Protein AF-A0A2M8U6M5-F1 (afdb_monomer_lite)

Sequence (131 aa):
MPSSLTLSRRFLLAALAGLALFAANPVQAATADQFIREVGTETLKALGDRSLTTEKREGLVRNLLTNHLDMDAVGRFCLGRYSRNITPEQKKEYDALFEDYLTKVYAQLLSQYNGETLDVRDGTKAAGSET

Foldseek 3Di:
DDDDPPPDPVNVVVVVVVVVVVPDDPPDDDDPLRLCVVLVVVLLVVLLDLPDDLVVLLVSLLCSCVVPHPLLVVLCVVCPPVSVPADPVRSVVSSVVSSSVSSNVVSVVSNPDNDDDDDGDDDDPDPPPDD

Secondary structure (DSSP, 8-state):
-PPP----HHHHHHHHHHHHHHT----PPPPHHHHHHHHHHHHHHHHT-TT--HHHHHHHHHHHHHHHS-HHHHHHHHHGGGGGT--HHHHHHHHHHHHHHHHHHHHHHHTT--S----PPPPP--TT---

Radius of gyration: 25.66 Å; chains: 1; bounding box: 49×55×76 Å

Structure (mmCIF, N/CA/C/O backbone):
data_AF-A0A2M8U6M5-F1
#
_entry.id   AF-A0A2M8U6M5-F1
#
loop_
_atom_site.group_PDB
_atom_site.id
_atom_site.type_symbol
_atom_site.label_atom_id
_atom_site.label_alt_id
_atom_site.label_comp_id
_atom_site.label_asym_id
_atom_site.label_entity_id
_atom_site.label_seq_id
_atom_site.pdbx_PDB_ins_code
_atom_site.Cartn_x
_atom_site.Cartn_y
_atom_site.Cartn_z
_atom_site.occupancy
_atom_site.B_iso_or_equiv
_atom_site.auth_seq_id
_atom_site.auth_comp_id
_atom_site.auth_asym_id
_atom_site.auth_atom_id
_atom_site.pdbx_PDB_model_num
ATOM 1 N N . MET A 1 1 ? -30.328 39.582 -61.058 1.00 44.22 1 MET A N 1
ATOM 2 C CA . MET A 1 1 ? -30.086 39.902 -59.635 1.00 44.22 1 MET A CA 1
ATOM 3 C C . MET A 1 1 ? -29.937 38.590 -58.879 1.00 44.22 1 MET A C 1
ATOM 5 O O . MET A 1 1 ? -30.918 37.860 -58.861 1.00 44.22 1 MET A O 1
ATOM 9 N N . PRO A 1 2 ? -28.776 38.224 -58.313 1.00 45.44 2 PRO A N 1
ATOM 10 C CA . PRO A 1 2 ? -28.739 37.173 -57.309 1.00 45.44 2 PRO A CA 1
ATOM 11 C C . PRO A 1 2 ? -28.827 37.807 -55.917 1.00 45.44 2 PRO A C 1
ATOM 13 O O . PRO A 1 2 ? -28.032 38.668 -55.548 1.00 45.44 2 PRO A O 1
ATOM 16 N N . SER A 1 3 ? -29.863 37.414 -55.187 1.00 45.91 3 SER A N 1
ATOM 17 C CA . SER A 1 3 ? -30.192 37.847 -53.832 1.00 45.91 3 SER A CA 1
ATOM 18 C C . SER A 1 3 ? -29.125 37.373 -52.843 1.00 45.91 3 SER A C 1
ATOM 20 O O . SER A 1 3 ? -28.752 36.200 -52.841 1.00 45.91 3 SER A O 1
ATOM 22 N N . SER A 1 4 ? -28.643 38.268 -51.984 1.00 53.41 4 SER A N 1
ATOM 23 C CA . SER A 1 4 ? -27.738 37.940 -50.884 1.00 53.41 4 SER A CA 1
ATOM 24 C C . SER A 1 4 ? -28.454 37.071 -49.842 1.00 53.41 4 SER A C 1
ATOM 26 O O . SER A 1 4 ? -29.438 37.486 -49.233 1.00 53.41 4 SER A O 1
ATOM 28 N N . LEU A 1 5 ? -27.959 35.848 -49.626 1.00 49.66 5 LEU A N 1
ATOM 29 C CA . LEU A 1 5 ? -28.408 34.980 -48.536 1.00 49.66 5 LEU A CA 1
ATOM 30 C C . LEU A 1 5 ? -27.936 35.562 -47.198 1.00 49.66 5 LEU A C 1
ATOM 32 O O . LEU A 1 5 ? -26.776 35.423 -46.813 1.00 49.66 5 LEU A O 1
ATOM 36 N N . THR A 1 6 ? -28.841 36.206 -46.466 1.00 54.44 6 THR A N 1
ATOM 37 C CA . THR A 1 6 ? -28.633 36.567 -45.062 1.00 54.44 6 THR A CA 1
ATOM 38 C C . THR A 1 6 ? -28.733 35.303 -44.209 1.00 54.44 6 THR A C 1
ATOM 40 O O . THR A 1 6 ? -29.791 34.928 -43.704 1.00 54.44 6 THR A O 1
ATOM 43 N N . LEU A 1 7 ? -27.610 34.595 -44.073 1.00 57.56 7 LEU A N 1
ATOM 44 C CA . LEU A 1 7 ? -27.515 33.404 -43.235 1.00 57.56 7 LEU A CA 1
ATOM 45 C C . LEU A 1 7 ? -27.720 33.803 -41.765 1.00 57.56 7 LEU A C 1
ATOM 47 O O . LEU A 1 7 ? -26.875 34.436 -41.131 1.00 57.56 7 LEU A O 1
ATOM 51 N N . SER A 1 8 ? -28.899 33.480 -41.239 1.00 67.25 8 SER A N 1
ATOM 52 C CA . SER A 1 8 ? -29.323 33.814 -39.881 1.00 67.25 8 SER A CA 1
ATOM 53 C C . SER A 1 8 ? -28.359 33.231 -38.840 1.00 67.25 8 SER A C 1
ATOM 55 O O . SER A 1 8 ? -28.096 32.029 -38.816 1.00 67.25 8 SER A O 1
ATOM 57 N N . ARG A 1 9 ? -27.880 34.077 -37.913 1.00 58.75 9 ARG A N 1
ATOM 58 C CA . ARG A 1 9 ? -27.033 33.695 -36.760 1.00 58.75 9 ARG A CA 1
ATOM 59 C C . ARG A 1 9 ? -27.585 32.504 -35.963 1.00 58.75 9 ARG A C 1
ATOM 61 O O . ARG A 1 9 ? -26.814 31.758 -35.371 1.00 58.75 9 ARG A O 1
ATOM 68 N N . ARG A 1 10 ? -28.909 32.308 -35.968 1.00 58.06 10 ARG A N 1
ATOM 69 C CA . ARG A 1 10 ? -29.576 31.180 -35.299 1.00 58.06 10 ARG A CA 1
ATOM 70 C C . ARG A 1 10 ? -29.327 29.850 -36.013 1.00 58.06 10 ARG A C 1
ATOM 72 O O . ARG A 1 10 ? -29.147 28.843 -35.342 1.00 58.06 10 ARG A O 1
ATOM 79 N N . PHE A 1 11 ? -29.239 29.858 -37.345 1.00 61.38 11 PHE A N 1
ATOM 80 C CA . PHE A 1 11 ? -28.846 28.679 -38.122 1.00 61.38 11 PHE A CA 1
ATOM 81 C C . PHE A 1 11 ? -27.370 28.330 -37.916 1.00 61.38 11 PHE A C 1
ATOM 83 O O . PHE A 1 11 ? -27.028 27.155 -37.843 1.00 61.38 11 PHE A O 1
ATOM 90 N N . LEU A 1 12 ? -26.509 29.337 -37.745 1.00 61.50 12 LEU A N 1
ATOM 91 C CA . LEU A 1 12 ? -25.080 29.122 -37.512 1.00 61.50 12 LEU A CA 1
ATOM 92 C C . LEU A 1 12 ? -24.800 28.523 -36.118 1.00 61.50 12 LEU A C 1
ATOM 94 O O . LEU A 1 12 ? -23.970 27.630 -35.993 1.00 61.50 12 LEU A O 1
ATOM 98 N N . LEU A 1 13 ? -25.542 28.946 -35.086 1.00 60.72 13 LEU A N 1
ATOM 99 C CA . LEU A 1 13 ? -25.462 28.365 -33.737 1.00 60.72 13 LEU A CA 1
ATOM 100 C C . LEU A 1 13 ? -26.069 26.954 -33.659 1.00 60.72 13 LEU A C 1
ATOM 102 O O . LEU A 1 13 ? -25.506 26.087 -32.995 1.00 60.72 13 LEU A O 1
ATOM 106 N N . ALA A 1 14 ? -27.175 26.700 -34.366 1.00 60.88 14 ALA A N 1
ATOM 107 C CA . ALA A 1 14 ? -27.781 25.369 -34.433 1.00 60.88 14 ALA A CA 1
ATOM 108 C C . ALA A 1 14 ? -26.886 24.358 -35.172 1.00 60.88 14 ALA A C 1
ATOM 110 O O . ALA A 1 14 ? -26.761 23.215 -34.738 1.00 60.88 14 ALA A O 1
ATOM 111 N N . ALA A 1 15 ? -26.206 24.786 -36.242 1.00 62.38 15 ALA A N 1
ATOM 112 C CA . ALA A 1 15 ? -25.238 23.955 -36.955 1.00 62.38 15 ALA A CA 1
ATOM 113 C C . ALA A 1 15 ? -24.001 23.627 -36.096 1.00 62.38 15 ALA A C 1
ATOM 115 O O . ALA A 1 15 ? -23.518 22.497 -36.126 1.00 62.38 15 ALA A O 1
ATOM 116 N N . LEU A 1 16 ? -23.524 24.578 -35.282 1.00 59.66 16 LEU A N 1
ATOM 117 C CA . LEU A 1 16 ? -22.391 24.355 -34.375 1.00 59.66 16 LEU A CA 1
ATOM 118 C C . LEU A 1 16 ? -22.742 23.391 -33.227 1.00 59.66 16 LEU A C 1
ATOM 120 O O . LEU A 1 16 ? -21.941 22.527 -32.879 1.00 59.66 16 LEU A O 1
ATOM 124 N N . ALA A 1 17 ? -23.952 23.504 -32.667 1.00 59.69 17 ALA A N 1
ATOM 125 C CA . ALA A 1 17 ? -24.444 22.601 -31.625 1.00 59.69 17 ALA A CA 1
ATOM 126 C C . ALA A 1 17 ? -24.696 21.177 -32.156 1.00 59.69 17 ALA A C 1
ATOM 128 O O . ALA A 1 17 ? -24.419 20.201 -31.461 1.00 59.69 17 ALA A O 1
ATOM 129 N N . GLY A 1 18 ? -25.160 21.053 -33.406 1.00 59.38 18 GLY A N 1
ATOM 130 C CA . GLY A 1 18 ? -25.301 19.764 -34.083 1.00 59.38 18 GLY A CA 1
ATOM 131 C C . GLY A 1 18 ? -23.960 19.058 -34.295 1.00 59.38 18 GLY A C 1
ATOM 132 O O . GLY A 1 18 ? -23.869 17.855 -34.078 1.00 59.38 18 GLY A O 1
ATOM 133 N N . LEU A 1 19 ? -22.897 19.796 -34.637 1.00 59.38 19 LEU A N 1
ATOM 134 C CA . LEU A 1 19 ? -21.564 19.219 -34.853 1.00 59.38 19 LEU A CA 1
ATOM 135 C C . LEU A 1 19 ? -20.913 18.702 -33.555 1.00 59.38 19 LEU A C 1
ATOM 137 O O . LEU A 1 19 ? -20.166 17.727 -33.591 1.00 59.38 19 LEU A O 1
ATOM 141 N N . ALA A 1 20 ? -21.221 19.314 -32.407 1.00 58.97 20 ALA A N 1
ATOM 142 C CA . ALA A 1 20 ? -20.703 18.886 -31.105 1.00 58.97 20 ALA A CA 1
ATOM 143 C C . ALA A 1 20 ? -21.275 17.531 -30.642 1.00 58.97 20 ALA A C 1
ATOM 145 O O . ALA A 1 20 ? -20.584 16.783 -29.955 1.00 58.97 20 ALA A O 1
ATOM 146 N N . LEU A 1 21 ? -22.500 17.182 -31.053 1.00 58.06 21 LEU A N 1
ATOM 147 C CA . LEU A 1 21 ? -23.131 15.899 -30.709 1.00 58.06 21 LEU A CA 1
ATOM 148 C C . LEU A 1 21 ? -22.553 14.712 -31.497 1.00 58.06 21 LEU A C 1
ATOM 150 O O . LEU A 1 21 ? -22.562 13.595 -30.994 1.00 58.06 21 LEU A O 1
ATOM 154 N N . PHE A 1 22 ? -22.004 14.943 -32.694 1.00 58.66 22 PHE A N 1
ATOM 155 C CA . PHE A 1 22 ? -21.359 13.895 -33.502 1.00 58.66 22 PHE A CA 1
ATOM 156 C C . PHE A 1 22 ? -19.877 13.673 -33.166 1.00 58.66 22 PHE A C 1
ATOM 158 O O . PHE A 1 22 ? -19.284 12.710 -33.644 1.00 58.66 22 PHE A O 1
ATOM 165 N N . ALA A 1 23 ? -19.272 14.535 -32.343 1.00 60.03 23 ALA A N 1
ATOM 166 C CA . ALA A 1 23 ? -17.878 14.404 -31.913 1.00 60.03 23 ALA A CA 1
ATOM 167 C C . ALA A 1 23 ? -17.707 13.590 -30.615 1.00 60.03 23 ALA A C 1
ATOM 169 O O . ALA A 1 23 ? -16.579 13.357 -30.176 1.00 60.03 23 ALA A O 1
ATOM 170 N N . ALA A 1 24 ? -18.803 13.152 -29.989 1.00 60.03 24 ALA A N 1
ATOM 171 C CA . ALA A 1 24 ? -18.756 12.304 -28.807 1.00 60.03 24 ALA A CA 1
ATOM 172 C C . ALA A 1 24 ? -18.448 10.855 -29.217 1.00 60.03 24 ALA A C 1
ATOM 174 O O . ALA A 1 24 ? -19.348 10.051 -29.451 1.00 60.03 24 ALA A O 1
ATOM 175 N N . ASN A 1 25 ? -17.161 10.517 -29.314 1.00 63.81 25 ASN A N 1
ATOM 176 C CA . ASN A 1 25 ? -16.758 9.114 -29.349 1.00 63.81 25 ASN A CA 1
ATOM 177 C C . ASN A 1 25 ? -17.140 8.471 -28.008 1.00 63.81 25 ASN A C 1
ATOM 179 O O . ASN A 1 25 ? -16.804 9.040 -26.963 1.00 63.81 25 ASN A O 1
ATOM 183 N N . PRO A 1 26 ? -17.816 7.310 -27.996 1.00 63.62 26 PRO A N 1
ATOM 184 C CA . PRO A 1 26 ? -18.030 6.587 -26.755 1.00 63.62 26 PRO A CA 1
ATOM 185 C C . PRO A 1 26 ? -16.658 6.224 -26.177 1.00 63.62 26 PRO A C 1
ATOM 187 O O . PRO A 1 26 ? -15.903 5.459 -26.776 1.00 63.62 26 PRO A O 1
ATOM 190 N N . VAL A 1 27 ? -16.317 6.797 -25.021 1.00 67.94 27 VAL A N 1
ATOM 191 C CA . VAL A 1 27 ? -15.200 6.309 -24.210 1.00 67.94 27 VAL A CA 1
ATOM 192 C C . VAL A 1 27 ? -15.613 4.933 -23.716 1.00 67.94 27 VAL A C 1
ATOM 194 O O . VAL A 1 27 ? -16.471 4.793 -22.846 1.00 67.94 27 VAL A O 1
ATOM 197 N N . GLN A 1 28 ? -15.046 3.905 -24.336 1.00 68.81 28 GLN A N 1
ATOM 198 C CA . GLN A 1 28 ? -15.204 2.544 -23.867 1.00 68.81 28 GLN A CA 1
ATOM 199 C C . GLN A 1 28 ? -14.265 2.351 -22.679 1.00 68.81 28 GLN A C 1
ATOM 201 O O . GLN A 1 28 ? -13.063 2.588 -22.789 1.00 68.81 28 GLN A O 1
ATOM 206 N N . ALA A 1 29 ? -14.825 1.975 -21.530 1.00 72.94 29 ALA A N 1
ATOM 207 C CA . ALA A 1 29 ? -14.025 1.644 -20.360 1.00 72.94 29 ALA A CA 1
ATOM 208 C C . ALA A 1 29 ? -13.084 0.474 -20.685 1.00 72.94 29 ALA A C 1
ATOM 210 O O . ALA A 1 29 ? -13.472 -0.446 -21.413 1.00 72.94 29 ALA A O 1
ATOM 211 N N . ALA A 1 30 ? -11.868 0.513 -20.137 1.00 75.88 30 ALA A N 1
ATOM 212 C CA . ALA A 1 30 ? -10.917 -0.583 -20.268 1.00 75.88 30 ALA A CA 1
ATOM 213 C C . ALA A 1 30 ? -11.540 -1.896 -19.771 1.00 75.88 30 ALA A C 1
ATOM 215 O O . ALA A 1 30 ? -12.247 -1.928 -18.758 1.00 75.88 30 ALA A O 1
ATOM 216 N N . THR A 1 31 ? -11.289 -2.984 -20.494 1.00 84.62 31 THR A N 1
ATOM 217 C CA . THR A 1 31 ? -11.708 -4.317 -20.060 1.00 84.62 31 THR A CA 1
ATOM 218 C C . THR A 1 31 ? -10.865 -4.777 -18.868 1.00 84.62 31 THR A C 1
ATOM 220 O O . THR A 1 31 ? -9.752 -4.297 -18.646 1.00 84.62 31 THR A O 1
ATOM 223 N N . ALA A 1 32 ? -11.382 -5.722 -18.078 1.00 84.00 32 ALA A N 1
ATOM 224 C CA . ALA A 1 32 ? -10.669 -6.222 -16.900 1.00 84.00 32 ALA A CA 1
ATOM 225 C C . ALA A 1 32 ? -9.313 -6.850 -17.264 1.00 84.00 32 ALA A C 1
ATOM 227 O O . ALA A 1 32 ? -8.332 -6.675 -16.547 1.00 84.00 32 ALA A O 1
ATOM 228 N N . ASP A 1 33 ? -9.236 -7.550 -18.396 1.00 86.12 33 ASP A N 1
ATOM 229 C CA . ASP A 1 33 ? -7.990 -8.129 -18.888 1.00 86.12 33 ASP A CA 1
ATOM 230 C C . ASP A 1 33 ? -6.993 -7.050 -19.334 1.00 86.12 33 ASP A C 1
ATOM 232 O O . ASP A 1 33 ? -5.805 -7.170 -19.042 1.00 86.12 33 ASP A O 1
ATOM 236 N N . GLN A 1 34 ? -7.458 -5.971 -19.972 1.00 86.00 34 GLN A N 1
ATOM 237 C CA . GLN A 1 34 ? -6.607 -4.835 -20.316 1.00 86.00 34 GLN A CA 1
ATOM 238 C C . GLN A 1 34 ? -6.053 -4.162 -19.053 1.00 86.00 34 GLN A C 1
ATOM 240 O O . GLN A 1 34 ? -4.850 -3.929 -18.966 1.00 86.00 34 GLN A O 1
ATOM 245 N N . PHE A 1 35 ? -6.897 -3.947 -18.043 1.00 86.06 35 PHE A N 1
ATOM 246 C CA . PHE A 1 35 ? -6.476 -3.406 -16.752 1.00 86.06 35 PHE A CA 1
ATOM 247 C C . PHE A 1 35 ? -5.397 -4.272 -16.079 1.00 86.06 35 PHE A C 1
ATOM 249 O O . PHE A 1 35 ? -4.361 -3.756 -15.661 1.00 86.06 35 PHE A O 1
ATOM 256 N N . ILE A 1 36 ? -5.593 -5.596 -16.022 1.00 87.56 36 ILE A N 1
ATOM 257 C CA . ILE A 1 36 ? -4.612 -6.525 -15.433 1.00 87.56 36 ILE A CA 1
ATOM 258 C C . ILE A 1 36 ? -3.290 -6.494 -16.211 1.00 87.56 36 ILE A C 1
ATOM 260 O O . ILE A 1 36 ? -2.221 -6.494 -15.596 1.00 87.56 36 ILE A O 1
ATOM 264 N N . ARG A 1 37 ? -3.343 -6.452 -17.552 1.00 89.06 37 ARG A N 1
ATOM 265 C CA . ARG A 1 37 ? -2.146 -6.338 -18.404 1.00 89.06 37 ARG A CA 1
ATOM 266 C C . ARG A 1 37 ? -1.370 -5.059 -18.112 1.00 89.06 37 ARG A C 1
ATOM 268 O O . ARG A 1 37 ? -0.153 -5.126 -17.943 1.00 89.06 37 ARG A O 1
ATOM 275 N N . GLU A 1 38 ? -2.053 -3.919 -18.057 1.00 87.38 38 GLU A N 1
ATOM 276 C CA . GLU A 1 38 ? -1.436 -2.607 -17.841 1.00 87.38 38 GLU A CA 1
ATOM 277 C C . GLU A 1 38 ? -0.788 -2.520 -16.456 1.00 87.38 38 GLU A C 1
ATOM 279 O O . GLU A 1 38 ? 0.431 -2.351 -16.362 1.00 87.38 38 GLU A O 1
ATOM 284 N N . VAL A 1 39 ? -1.568 -2.752 -15.393 1.00 86.44 39 VAL A N 1
ATOM 285 C CA . VAL A 1 39 ? -1.076 -2.684 -14.008 1.00 86.44 39 VAL A CA 1
ATOM 286 C C . VAL A 1 39 ? 0.033 -3.707 -13.782 1.00 86.44 39 VAL A C 1
ATOM 288 O O . VAL A 1 39 ? 1.078 -3.376 -13.224 1.00 86.44 39 VAL A O 1
ATOM 291 N N . GLY A 1 40 ? -0.144 -4.946 -14.248 1.00 85.06 40 GLY A N 1
ATOM 292 C CA . GLY A 1 40 ? 0.849 -6.002 -14.081 1.00 85.06 40 GLY A CA 1
ATOM 293 C C . GLY A 1 40 ? 2.167 -5.696 -14.794 1.00 85.06 40 GLY A C 1
ATOM 294 O O . GLY A 1 40 ? 3.233 -5.827 -14.196 1.00 85.06 40 GLY A O 1
ATOM 295 N N . THR A 1 41 ? 2.119 -5.225 -16.041 1.00 84.19 41 THR A N 1
ATOM 296 C CA . THR A 1 41 ? 3.334 -4.896 -16.806 1.00 84.19 41 THR A CA 1
ATOM 297 C C . THR A 1 41 ? 4.086 -3.721 -16.184 1.00 84.19 41 THR A C 1
ATOM 299 O O . THR A 1 41 ? 5.310 -3.779 -16.049 1.00 84.19 41 THR A O 1
ATOM 302 N N . GLU A 1 42 ? 3.373 -2.669 -15.776 1.00 80.50 42 GLU A N 1
ATOM 303 C CA . GLU A 1 42 ? 3.972 -1.508 -15.112 1.00 80.50 42 GLU A CA 1
ATOM 304 C C . GLU A 1 42 ? 4.639 -1.907 -13.793 1.00 80.50 42 GLU A C 1
ATOM 306 O O . GLU A 1 42 ? 5.803 -1.579 -13.554 1.00 80.50 42 GLU A O 1
ATOM 311 N N . THR A 1 43 ? 3.932 -2.694 -12.985 1.00 79.88 43 THR A N 1
ATOM 312 C CA . THR A 1 43 ? 4.407 -3.203 -11.697 1.00 79.88 43 THR A CA 1
ATOM 313 C C . THR A 1 43 ? 5.688 -4.009 -11.848 1.00 79.88 43 THR A C 1
ATOM 315 O O . THR A 1 43 ? 6.678 -3.748 -11.165 1.00 79.88 43 THR A O 1
ATOM 318 N N . LEU A 1 44 ? 5.689 -4.984 -12.758 1.00 80.31 44 LEU A N 1
ATOM 319 C CA . LEU A 1 44 ? 6.828 -5.873 -12.969 1.00 80.31 44 LEU A CA 1
ATOM 320 C C . LEU A 1 44 ? 8.031 -5.121 -13.536 1.00 80.31 44 LEU A C 1
ATOM 322 O O . LEU A 1 44 ? 9.165 -5.379 -13.134 1.00 80.31 44 LEU A O 1
ATOM 326 N N . LYS A 1 45 ? 7.797 -4.141 -14.415 1.00 79.81 45 LYS A N 1
ATOM 327 C CA . LYS A 1 45 ? 8.855 -3.275 -14.941 1.00 79.81 45 LYS A CA 1
ATOM 328 C C . LYS A 1 45 ? 9.460 -2.393 -13.849 1.00 79.81 45 LYS A C 1
ATOM 330 O O . LYS A 1 45 ? 10.681 -2.286 -13.773 1.00 79.81 45 LYS A O 1
ATOM 335 N N . ALA A 1 46 ? 8.625 -1.767 -13.022 1.00 76.19 46 ALA A N 1
ATOM 336 C CA . ALA A 1 46 ? 9.079 -0.890 -11.950 1.00 76.19 46 ALA A CA 1
ATOM 337 C C . ALA A 1 46 ? 9.835 -1.673 -10.869 1.00 76.19 46 ALA A C 1
ATOM 339 O O . ALA A 1 46 ? 10.881 -1.235 -10.407 1.00 76.19 46 ALA A O 1
ATOM 340 N N . LEU A 1 47 ? 9.343 -2.854 -10.489 1.00 74.19 47 LEU A N 1
ATOM 341 C CA . LEU A 1 47 ? 9.915 -3.643 -9.397 1.00 74.19 47 LEU A CA 1
ATOM 342 C C . LEU A 1 47 ? 11.062 -4.559 -9.838 1.00 74.19 47 LEU A C 1
ATOM 344 O O . LEU A 1 47 ? 11.901 -4.905 -9.010 1.00 74.19 47 LEU A O 1
ATOM 348 N N . GLY A 1 48 ? 11.171 -4.895 -11.124 1.00 74.88 48 GLY A N 1
ATOM 349 C CA . GLY A 1 48 ? 12.320 -5.624 -11.669 1.00 74.88 48 GLY A CA 1
ATOM 350 C C . GLY A 1 48 ? 13.641 -4.842 -11.620 1.00 74.88 48 GLY A C 1
ATOM 351 O O . GLY A 1 48 ? 14.709 -5.423 -11.818 1.00 74.88 48 GLY A O 1
ATOM 352 N N . ASP A 1 49 ? 13.603 -3.537 -11.331 1.00 79.38 49 ASP A N 1
ATOM 353 C CA . ASP A 1 49 ? 14.806 -2.730 -11.150 1.00 79.38 49 ASP A CA 1
ATOM 354 C C . ASP A 1 49 ? 15.504 -3.063 -9.815 1.00 79.38 49 ASP A C 1
ATOM 356 O O . ASP A 1 49 ? 15.038 -2.753 -8.710 1.00 79.38 49 ASP A O 1
ATOM 360 N N . ARG A 1 50 ? 16.669 -3.711 -9.925 1.00 77.50 50 ARG A N 1
ATOM 361 C CA . ARG A 1 50 ? 17.526 -4.097 -8.791 1.00 77.50 50 ARG A CA 1
ATOM 362 C C . ARG A 1 50 ? 18.271 -2.922 -8.160 1.00 77.50 50 ARG A C 1
ATOM 364 O O . ARG A 1 50 ? 18.835 -3.085 -7.083 1.00 77.50 50 ARG A O 1
ATOM 371 N N . SER A 1 51 ? 18.286 -1.758 -8.806 1.00 83.06 51 SER A N 1
ATOM 372 C CA . SER A 1 51 ? 18.897 -0.545 -8.257 1.00 83.06 51 SER A CA 1
ATOM 373 C C . SER A 1 51 ? 17.997 0.175 -7.245 1.00 83.06 51 SER A C 1
ATOM 375 O O . SER A 1 51 ? 18.460 1.065 -6.527 1.00 83.06 51 SER A O 1
ATOM 377 N N . LEU A 1 52 ? 16.717 -0.207 -7.152 1.00 84.19 52 LEU A N 1
ATOM 378 C CA . LEU A 1 52 ? 15.783 0.388 -6.203 1.00 84.19 52 LEU A CA 1
ATOM 379 C C . LEU A 1 52 ? 16.127 0.018 -4.761 1.00 84.19 52 LEU A C 1
ATOM 381 O O . LEU A 1 52 ? 16.246 -1.161 -4.418 1.00 84.19 52 LEU A O 1
ATOM 385 N N . THR A 1 53 ? 16.176 1.037 -3.902 1.00 89.44 53 THR A N 1
ATOM 386 C CA . THR A 1 53 ? 16.223 0.848 -2.449 1.00 89.44 53 THR A CA 1
ATOM 387 C C . THR A 1 53 ? 14.921 0.227 -1.947 1.00 89.44 53 THR A C 1
ATOM 389 O O . THR A 1 53 ? 13.875 0.323 -2.602 1.00 89.44 53 THR A O 1
ATOM 392 N N . THR A 1 54 ? 14.968 -0.387 -0.766 1.00 87.25 54 THR A N 1
ATOM 393 C CA . THR A 1 54 ? 13.791 -0.980 -0.117 1.00 87.25 54 THR A CA 1
ATOM 394 C C . THR A 1 54 ? 12.666 0.041 0.048 1.00 87.25 54 THR A C 1
ATOM 396 O O . THR A 1 54 ? 11.526 -0.245 -0.297 1.00 87.25 54 THR A O 1
ATOM 399 N N . GLU A 1 55 ? 12.984 1.268 0.458 1.00 90.94 55 GLU A N 1
ATOM 400 C CA . GLU A 1 55 ? 12.000 2.329 0.704 1.00 90.94 55 GLU A CA 1
ATOM 401 C C . GLU A 1 55 ? 11.294 2.758 -0.586 1.00 90.94 55 GLU A C 1
ATOM 403 O O . GLU A 1 55 ? 10.078 2.945 -0.610 1.00 90.94 55 GLU A O 1
ATOM 408 N N . LYS A 1 56 ? 12.043 2.885 -1.690 1.00 90.31 56 LYS A N 1
ATOM 409 C CA . LYS A 1 56 ? 11.454 3.202 -2.998 1.00 90.31 56 LYS A CA 1
ATOM 410 C C . LYS A 1 56 ? 10.557 2.072 -3.487 1.00 90.31 56 LYS A C 1
ATOM 412 O O . LYS A 1 56 ? 9.494 2.336 -4.044 1.00 90.31 56 LYS A O 1
ATOM 417 N N . ARG A 1 57 ? 10.973 0.825 -3.263 1.00 88.19 57 ARG A N 1
ATOM 418 C CA . ARG A 1 57 ? 10.203 -0.367 -3.622 1.00 88.19 57 ARG A CA 1
ATOM 419 C C . ARG A 1 57 ? 8.888 -0.433 -2.851 1.00 88.19 57 ARG A C 1
ATOM 421 O O . ARG A 1 57 ? 7.842 -0.606 -3.464 1.00 88.19 57 ARG A O 1
ATOM 428 N N . GLU A 1 58 ? 8.932 -0.232 -1.537 1.00 92.06 58 GLU A N 1
ATOM 429 C CA . GLU A 1 58 ? 7.732 -0.135 -0.702 1.00 92.06 58 GLU A CA 1
ATOM 430 C C . GLU A 1 58 ? 6.824 1.012 -1.151 1.00 92.06 58 GLU A C 1
ATOM 432 O O . GLU A 1 58 ? 5.617 0.830 -1.235 1.00 92.06 58 GLU A O 1
ATOM 437 N N . GLY A 1 59 ? 7.380 2.175 -1.504 1.00 92.81 59 GLY A N 1
ATOM 438 C CA . GLY A 1 59 ? 6.600 3.292 -2.044 1.00 92.81 59 GLY A CA 1
ATOM 439 C C . GLY A 1 59 ? 5.863 2.946 -3.343 1.00 92.81 59 GLY A C 1
ATOM 440 O O . GLY A 1 59 ? 4.686 3.271 -3.486 1.00 92.81 59 GLY A O 1
ATOM 441 N N . LEU A 1 60 ? 6.526 2.246 -4.268 1.00 89.62 60 LEU A N 1
ATOM 442 C CA . LEU A 1 60 ? 5.909 1.776 -5.514 1.00 89.62 60 LEU A CA 1
ATOM 443 C C . LEU A 1 60 ? 4.795 0.761 -5.248 1.00 89.62 60 LEU A C 1
ATOM 445 O O . LEU A 1 60 ? 3.703 0.897 -5.794 1.00 89.62 60 LEU A O 1
ATOM 449 N N . VAL A 1 61 ? 5.049 -0.223 -4.381 1.00 90.06 61 VAL A N 1
ATOM 450 C CA . VAL A 1 61 ? 4.039 -1.219 -4.000 1.00 90.06 61 VAL A CA 1
ATOM 451 C C . VAL A 1 61 ? 2.860 -0.551 -3.302 1.00 90.06 61 VAL A C 1
ATOM 453 O O . VAL A 1 61 ? 1.720 -0.842 -3.644 1.00 90.06 61 VAL A O 1
ATOM 456 N N . ARG A 1 62 ? 3.103 0.385 -2.379 1.00 93.69 62 ARG A N 1
ATOM 457 C CA . ARG A 1 62 ? 2.037 1.124 -1.697 1.00 93.69 62 ARG A CA 1
ATOM 458 C C . ARG A 1 62 ? 1.146 1.851 -2.700 1.00 93.69 62 ARG A C 1
ATOM 460 O O . ARG A 1 62 ? -0.064 1.686 -2.643 1.00 93.69 62 ARG A O 1
ATOM 467 N N . ASN A 1 63 ? 1.735 2.581 -3.649 1.00 92.44 63 ASN A N 1
ATOM 468 C CA . ASN A 1 63 ? 0.979 3.280 -4.692 1.00 92.44 63 ASN A CA 1
ATOM 469 C C . ASN A 1 63 ? 0.161 2.326 -5.566 1.00 92.44 63 ASN A C 1
ATOM 471 O O . ASN A 1 63 ? -0.965 2.643 -5.930 1.00 92.44 63 ASN A O 1
ATOM 475 N N . LEU A 1 64 ? 0.712 1.161 -5.903 1.00 90.06 64 LEU A N 1
ATOM 476 C CA . LEU A 1 64 ? -0.021 0.148 -6.652 1.00 90.06 64 LEU A CA 1
ATOM 477 C C . LEU A 1 64 ? -1.245 -0.319 -5.863 1.00 90.06 64 LEU A C 1
ATOM 479 O O . LEU A 1 64 ? -2.359 -0.305 -6.385 1.00 90.06 64 LEU A O 1
ATOM 483 N N . LEU A 1 65 ? -1.035 -0.703 -4.602 1.00 90.31 65 LEU A N 1
ATOM 484 C CA . LEU A 1 65 ? -2.096 -1.220 -3.747 1.00 90.31 65 LEU A CA 1
ATOM 485 C C . LEU A 1 65 ? -3.204 -0.176 -3.548 1.00 90.31 65 LEU A C 1
ATOM 487 O O . LEU A 1 65 ? -4.375 -0.498 -3.709 1.00 90.31 65 LEU A O 1
ATOM 491 N N . THR A 1 66 ? -2.858 1.078 -3.258 1.00 91.88 66 THR A N 1
ATOM 492 C CA . THR A 1 66 ? -3.851 2.118 -2.948 1.00 91.88 66 THR A CA 1
ATOM 493 C C . THR A 1 66 ? -4.568 2.680 -4.175 1.00 91.88 66 THR A C 1
ATOM 495 O O . THR A 1 66 ? -5.713 3.107 -4.049 1.00 91.88 66 THR A O 1
ATOM 498 N N . ASN A 1 67 ? -3.945 2.667 -5.360 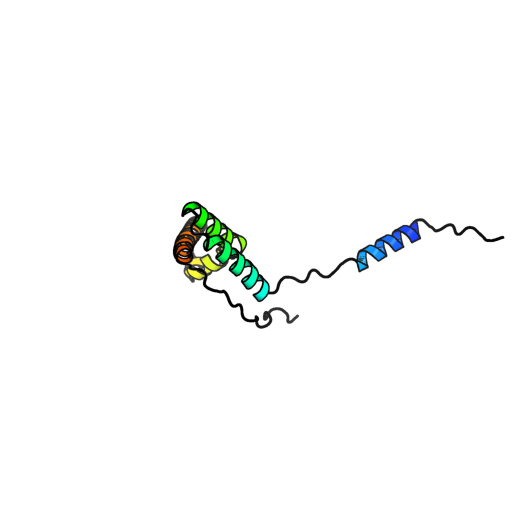1.00 91.12 67 ASN A N 1
ATOM 499 C CA . ASN A 1 67 ? -4.557 3.213 -6.579 1.00 91.12 67 ASN A CA 1
ATOM 500 C C . ASN A 1 67 ? -5.327 2.176 -7.405 1.00 91.12 67 ASN A C 1
ATOM 502 O O . ASN A 1 67 ? -6.205 2.552 -8.182 1.00 91.12 67 ASN A O 1
ATOM 506 N N . HIS A 1 68 ? -4.991 0.888 -7.284 1.00 89.62 68 HIS A N 1
ATOM 507 C CA . HIS A 1 68 ? -5.536 -0.159 -8.155 1.00 89.62 68 HIS A CA 1
ATOM 508 C C . HIS A 1 68 ? -6.336 -1.237 -7.419 1.00 89.62 68 HIS A C 1
ATOM 510 O O . HIS A 1 68 ? -6.994 -2.042 -8.079 1.00 89.62 68 HIS A O 1
ATOM 516 N N . LEU A 1 69 ? -6.316 -1.265 -6.082 1.00 89.31 69 LEU A N 1
ATOM 517 C CA . LEU A 1 69 ? -7.098 -2.211 -5.285 1.00 89.31 69 LEU A CA 1
ATOM 518 C C . LEU A 1 69 ? -8.048 -1.484 -4.336 1.00 89.31 69 LEU A C 1
ATOM 520 O O . LEU A 1 69 ? -7.717 -0.464 -3.734 1.00 89.31 69 LEU A O 1
ATOM 524 N N . ASP A 1 70 ? -9.225 -2.075 -4.144 1.00 94.06 70 ASP A N 1
ATOM 525 C CA . ASP A 1 70 ? -10.141 -1.671 -3.082 1.00 94.06 70 ASP A CA 1
ATOM 526 C C . ASP A 1 70 ? -9.651 -2.244 -1.743 1.00 94.06 70 ASP A C 1
ATOM 528 O O . ASP A 1 70 ? -10.057 -3.322 -1.297 1.00 94.06 70 ASP A O 1
ATOM 532 N N . MET A 1 71 ? -8.714 -1.525 -1.124 1.00 94.31 71 MET A N 1
ATOM 533 C CA . MET A 1 71 ? -8.081 -1.923 0.136 1.00 94.31 71 MET A CA 1
ATOM 534 C C . MET A 1 71 ? -9.089 -2.072 1.278 1.00 94.31 71 MET A C 1
ATOM 536 O O . MET A 1 71 ? -8.915 -2.938 2.135 1.00 94.31 71 MET A O 1
ATOM 540 N N . ASP A 1 72 ? -10.169 -1.286 1.272 1.00 93.38 72 ASP A N 1
ATOM 541 C CA . ASP A 1 72 ? -11.233 -1.397 2.267 1.00 93.38 72 ASP A CA 1
ATOM 542 C C . ASP A 1 72 ? -12.034 -2.690 2.076 1.00 93.38 72 ASP A C 1
ATOM 544 O O . ASP A 1 72 ? -12.255 -3.432 3.037 1.00 93.38 72 ASP A O 1
ATOM 548 N N . ALA A 1 73 ? -12.441 -3.005 0.844 1.00 94.31 73 ALA A N 1
ATOM 549 C CA . ALA A 1 73 ? -13.155 -4.244 0.559 1.00 94.31 73 ALA A CA 1
ATOM 550 C C . ALA A 1 73 ? -12.301 -5.479 0.871 1.00 94.31 73 ALA A C 1
ATOM 552 O O . ALA A 1 73 ? -12.789 -6.407 1.522 1.00 94.31 73 ALA A O 1
ATOM 553 N N . VAL A 1 74 ? -11.027 -5.485 0.466 1.00 95.12 74 VAL A N 1
ATOM 554 C CA . VAL A 1 74 ? -10.097 -6.587 0.760 1.00 95.12 74 VAL A CA 1
ATOM 555 C C . VAL A 1 74 ? -9.847 -6.694 2.265 1.00 95.12 74 VAL A C 1
ATOM 557 O O . VAL A 1 74 ? -9.925 -7.786 2.828 1.00 95.12 74 VAL A O 1
ATOM 560 N N . GLY A 1 75 ? -9.615 -5.571 2.945 1.00 95.19 75 GLY A N 1
ATOM 561 C CA . GLY A 1 75 ? -9.423 -5.534 4.392 1.00 95.19 75 GLY A CA 1
ATOM 562 C C . GLY A 1 75 ? -10.630 -6.094 5.147 1.00 95.19 75 GLY A C 1
ATOM 563 O O . GLY A 1 75 ? -10.468 -6.954 6.017 1.00 95.19 75 GLY A O 1
ATOM 564 N N . ARG A 1 76 ? -11.849 -5.682 4.777 1.00 94.50 76 ARG A N 1
ATOM 565 C CA . ARG A 1 76 ? -13.103 -6.219 5.335 1.00 94.50 76 ARG A CA 1
ATOM 566 C C . ARG A 1 76 ? -13.292 -7.699 5.027 1.00 94.50 76 ARG A C 1
ATOM 568 O O . ARG A 1 76 ? -13.746 -8.444 5.897 1.00 94.50 76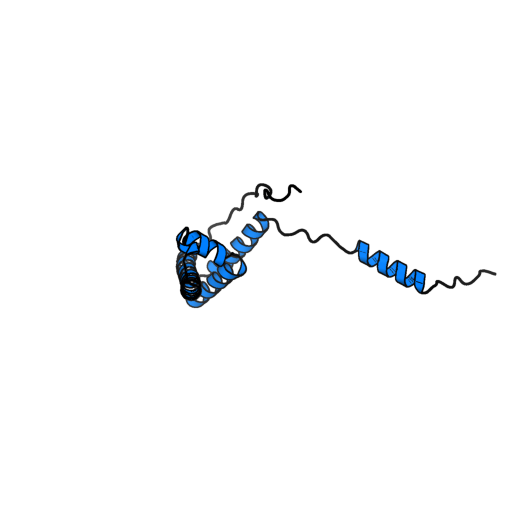 ARG A O 1
ATOM 575 N N . PHE A 1 77 ? -12.936 -8.135 3.821 1.00 95.94 77 PHE A N 1
ATOM 576 C CA . PHE A 1 77 ? -12.976 -9.544 3.443 1.00 95.94 77 PHE A CA 1
ATOM 577 C C . PHE A 1 77 ? -12.068 -10.384 4.352 1.00 95.94 77 PHE A C 1
ATOM 579 O O . PHE A 1 77 ? -12.522 -11.385 4.907 1.00 95.94 77 PHE A O 1
ATOM 586 N N . CYS A 1 78 ? -10.836 -9.929 4.597 1.00 95.88 78 CYS A N 1
ATOM 587 C CA . CYS A 1 78 ? -9.891 -10.581 5.506 1.00 95.88 78 CYS A CA 1
ATOM 588 C C . CYS A 1 78 ? -10.377 -10.611 6.968 1.00 95.88 78 CYS A C 1
ATOM 590 O O . CYS A 1 78 ? -10.178 -11.611 7.657 1.00 95.88 78 CYS A O 1
ATOM 592 N N . LEU A 1 79 ? -11.062 -9.562 7.444 1.00 95.38 79 LEU A N 1
ATOM 593 C CA . LEU A 1 79 ? -11.682 -9.544 8.781 1.00 95.38 79 LEU A CA 1
ATOM 594 C C . LEU A 1 79 ? -12.836 -10.551 8.922 1.00 95.38 79 LEU A C 1
ATOM 596 O O . LEU A 1 79 ? -13.175 -10.975 10.035 1.00 95.38 79 LEU A O 1
ATOM 600 N N . GLY A 1 80 ? -13.490 -10.908 7.817 1.00 95.31 80 GLY A N 1
ATOM 601 C CA . GLY A 1 80 ? -14.634 -11.811 7.802 1.00 95.31 80 GLY A CA 1
ATOM 602 C C . GLY A 1 80 ? -15.742 -11.358 8.759 1.00 95.31 80 GLY A C 1
ATOM 603 O O . GLY A 1 80 ? -16.170 -10.202 8.765 1.00 95.31 80 GLY A O 1
ATOM 604 N N . ARG A 1 81 ? -16.219 -12.271 9.617 1.00 95.00 81 ARG A N 1
ATOM 605 C CA . ARG A 1 81 ? -17.319 -11.985 10.560 1.00 95.00 81 ARG A CA 1
ATOM 606 C C . ARG A 1 81 ? -17.023 -10.836 11.530 1.00 95.00 81 ARG A C 1
ATOM 608 O O . ARG A 1 81 ? -17.961 -10.192 11.995 1.00 95.00 81 ARG A O 1
ATOM 615 N N . TYR A 1 82 ? -15.749 -10.587 11.837 1.00 95.06 82 TYR A N 1
ATOM 616 C CA . TYR A 1 82 ? -15.339 -9.572 12.809 1.00 95.06 82 TYR A CA 1
ATOM 617 C C . TYR A 1 82 ? -15.518 -8.149 12.276 1.00 95.06 82 TYR A C 1
ATOM 619 O O . TYR A 1 82 ? -15.695 -7.228 13.069 1.00 95.06 82 TYR A O 1
ATOM 627 N N . SER A 1 83 ? -15.616 -7.978 10.951 1.00 92.88 83 SER A N 1
ATOM 628 C CA . SER A 1 83 ? -15.913 -6.683 10.327 1.00 92.88 83 SER A CA 1
ATOM 629 C C . SER A 1 83 ? -17.252 -6.085 10.777 1.00 92.88 83 SER A C 1
ATOM 631 O O . SER A 1 83 ? -17.452 -4.886 10.614 1.00 92.88 83 SER A O 1
ATOM 633 N N . ARG A 1 84 ? -18.182 -6.888 11.318 1.00 91.75 84 ARG A N 1
ATOM 634 C CA . ARG A 1 84 ? -19.507 -6.420 11.769 1.00 91.75 84 ARG A CA 1
ATOM 635 C C . ARG A 1 84 ? -19.480 -5.707 13.122 1.00 91.75 84 ARG A C 1
ATOM 637 O O . ARG A 1 84 ? -20.382 -4.928 13.398 1.00 91.75 84 ARG A O 1
ATOM 644 N N . ASN A 1 85 ? -18.477 -6.001 13.950 1.00 95.00 85 ASN A N 1
ATOM 645 C CA . ASN A 1 85 ? -18.432 -5.582 15.355 1.00 95.00 85 ASN A CA 1
ATOM 646 C C . ASN A 1 85 ? -17.215 -4.701 15.680 1.00 95.00 85 ASN A C 1
ATOM 648 O O . ASN A 1 85 ? -17.010 -4.360 16.841 1.00 95.00 85 ASN A O 1
ATOM 652 N N . ILE A 1 86 ? -16.383 -4.382 14.687 1.00 95.56 86 ILE A N 1
ATOM 653 C CA . ILE A 1 86 ? -15.200 -3.538 14.861 1.00 95.56 86 ILE A CA 1
ATOM 654 C C . ILE A 1 86 ? -15.622 -2.083 15.114 1.00 95.56 86 ILE A C 1
ATOM 656 O O . ILE A 1 86 ? -16.538 -1.583 14.458 1.00 95.56 86 ILE A O 1
ATOM 660 N N . THR A 1 87 ? -14.981 -1.393 16.063 1.00 97.69 87 THR A N 1
ATOM 661 C CA . THR A 1 87 ? -15.244 0.044 16.269 1.00 97.69 87 THR A CA 1
ATOM 662 C C . THR A 1 87 ? -14.598 0.883 15.159 1.00 97.69 87 THR A C 1
ATOM 664 O O . THR A 1 87 ? -13.666 0.410 14.501 1.00 97.69 87 THR A O 1
ATOM 667 N N . PRO A 1 88 ? -15.036 2.136 14.933 1.00 95.81 88 PRO A N 1
ATOM 668 C CA . PRO A 1 88 ? -14.395 3.020 13.957 1.00 95.81 88 PRO A CA 1
ATOM 669 C C . PRO A 1 88 ? -12.890 3.213 14.201 1.00 95.81 88 PRO A C 1
ATOM 671 O O . PRO A 1 88 ? -12.107 3.242 13.254 1.00 95.81 88 PRO A O 1
ATOM 674 N N . GLU A 1 89 ? -12.472 3.296 15.465 1.00 97.44 89 GLU A N 1
ATOM 675 C CA . GLU A 1 89 ? -11.072 3.466 15.865 1.00 97.44 89 GLU A CA 1
ATOM 676 C C . GLU A 1 89 ? -10.258 2.211 15.548 1.00 97.44 89 GLU A C 1
ATOM 678 O O . GLU A 1 89 ? -9.208 2.303 14.914 1.00 97.44 89 GLU A O 1
ATOM 683 N N . GLN A 1 90 ? -10.782 1.037 15.913 1.00 97.44 90 GLN A N 1
ATOM 684 C CA . GLN A 1 90 ? -10.158 -0.246 15.597 1.00 97.44 90 GLN A CA 1
ATOM 685 C C . GLN A 1 90 ? -10.071 -0.471 14.090 1.00 97.44 90 GLN A C 1
ATOM 687 O O . GLN A 1 90 ? -9.070 -0.990 13.608 1.00 97.44 90 GLN A O 1
ATOM 692 N N . LYS A 1 91 ? -11.103 -0.074 13.337 1.00 95.88 91 LYS A N 1
ATOM 693 C CA . LYS A 1 91 ? -11.101 -0.186 11.879 1.00 95.88 91 LYS A CA 1
ATOM 694 C C . LYS A 1 91 ? -10.003 0.682 11.279 1.00 95.88 91 LYS A C 1
ATOM 696 O O . LYS A 1 91 ? -9.228 0.191 10.472 1.00 95.88 91 LYS A O 1
ATOM 701 N N . LYS A 1 92 ? -9.901 1.941 11.708 1.00 96.62 92 LYS A N 1
ATOM 702 C CA . LYS A 1 92 ? -8.862 2.858 11.230 1.00 96.62 92 LYS A CA 1
ATOM 703 C C . LYS A 1 92 ? -7.457 2.331 11.524 1.00 96.62 92 LYS A C 1
ATOM 705 O O . LYS A 1 92 ? -6.588 2.415 10.663 1.00 96.62 92 LYS A O 1
ATOM 710 N N . GLU A 1 93 ? -7.234 1.804 12.726 1.00 97.69 93 GLU A N 1
ATOM 711 C CA . GLU A 1 93 ? -5.950 1.203 13.098 1.00 97.69 93 GLU A CA 1
ATOM 712 C C . GLU A 1 93 ? -5.656 -0.054 12.270 1.00 97.69 93 GLU A C 1
ATOM 714 O O . GLU A 1 93 ? -4.561 -0.193 11.725 1.00 97.69 93 GLU A O 1
ATOM 719 N N . TYR A 1 94 ? -6.652 -0.928 12.107 1.00 97.44 94 TYR A N 1
ATOM 720 C CA . TYR A 1 94 ? -6.552 -2.118 11.270 1.00 97.44 94 TYR A CA 1
ATOM 721 C C . TYR A 1 94 ? -6.217 -1.775 9.818 1.00 97.44 94 TYR A C 1
ATOM 723 O O . TYR A 1 94 ? -5.282 -2.354 9.281 1.00 97.44 94 TYR A O 1
ATOM 731 N N . ASP A 1 95 ? -6.936 -0.838 9.195 1.00 95.75 95 ASP A N 1
ATOM 732 C CA . ASP A 1 95 ? -6.731 -0.471 7.792 1.00 95.75 95 ASP A CA 1
ATOM 733 C C . ASP A 1 95 ? -5.287 0.017 7.563 1.00 95.75 95 ASP A C 1
ATOM 735 O O . ASP A 1 95 ? -4.628 -0.416 6.617 1.00 95.75 95 ASP A O 1
ATOM 739 N N . ALA A 1 96 ? -4.762 0.851 8.472 1.00 96.38 96 ALA A N 1
ATOM 740 C CA . ALA A 1 96 ? -3.390 1.358 8.391 1.00 96.38 96 ALA A CA 1
ATOM 741 C C . ALA A 1 96 ? -2.346 0.237 8.533 1.00 96.38 96 ALA A C 1
ATOM 743 O O . ALA A 1 96 ? -1.387 0.169 7.762 1.00 96.38 96 ALA A O 1
ATOM 744 N N . LEU A 1 97 ? -2.531 -0.660 9.508 1.00 97.50 97 LEU A N 1
ATOM 745 C CA . LEU A 1 97 ? -1.635 -1.801 9.714 1.00 97.50 97 LEU A CA 1
ATOM 746 C C . LEU A 1 97 ? -1.718 -2.808 8.564 1.00 97.50 97 LEU A C 1
ATOM 748 O O . LEU A 1 97 ? -0.706 -3.392 8.181 1.00 97.50 97 LEU A O 1
ATOM 752 N N . PHE A 1 98 ? -2.911 -3.007 8.010 1.00 96.38 98 PHE A N 1
ATOM 753 C CA . PHE A 1 98 ? -3.160 -3.909 6.897 1.00 96.38 98 PHE A CA 1
ATOM 754 C C . PHE A 1 98 ? -2.456 -3.427 5.625 1.00 96.38 98 PHE A C 1
ATOM 756 O O . PHE A 1 98 ? -1.759 -4.212 4.980 1.00 96.38 98 PHE A O 1
ATOM 763 N N . GLU A 1 99 ? -2.566 -2.136 5.300 1.00 95.88 99 GLU A N 1
ATOM 764 C CA . GLU A 1 99 ? -1.846 -1.529 4.176 1.00 95.88 99 GLU A CA 1
ATOM 765 C C . GLU A 1 99 ? -0.324 -1.648 4.341 1.00 95.88 99 GLU A C 1
ATOM 767 O O . GLU A 1 99 ? 0.371 -2.069 3.411 1.00 95.88 99 GLU A O 1
ATOM 772 N N . ASP A 1 100 ? 0.206 -1.315 5.523 1.00 96.62 100 ASP A N 1
ATOM 773 C CA . ASP A 1 100 ? 1.647 -1.378 5.787 1.00 96.62 100 ASP A CA 1
ATOM 774 C C . ASP A 1 100 ? 2.181 -2.816 5.716 1.00 96.62 100 ASP A C 1
ATOM 776 O O . ASP A 1 100 ? 3.220 -3.079 5.103 1.00 96.62 100 ASP A O 1
ATOM 780 N N . TYR A 1 101 ? 1.432 -3.770 6.275 1.00 96.19 101 TYR A N 1
ATOM 781 C CA . TYR A 1 101 ? 1.757 -5.190 6.205 1.00 96.19 101 TYR A CA 1
ATOM 782 C C . TYR A 1 101 ? 1.806 -5.692 4.758 1.00 96.19 101 TYR A C 1
ATOM 784 O O . TYR A 1 101 ? 2.815 -6.272 4.347 1.00 96.19 101 TYR A O 1
ATOM 792 N N . LEU A 1 102 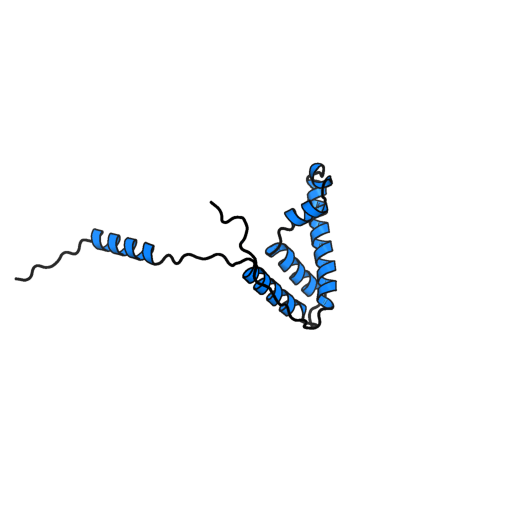? 0.755 -5.443 3.968 1.00 94.88 102 LEU A N 1
ATOM 793 C CA . LEU A 1 102 ? 0.719 -5.868 2.568 1.00 94.88 102 LEU A CA 1
ATOM 794 C C . LEU A 1 102 ? 1.837 -5.219 1.754 1.00 94.88 102 LEU A C 1
ATOM 796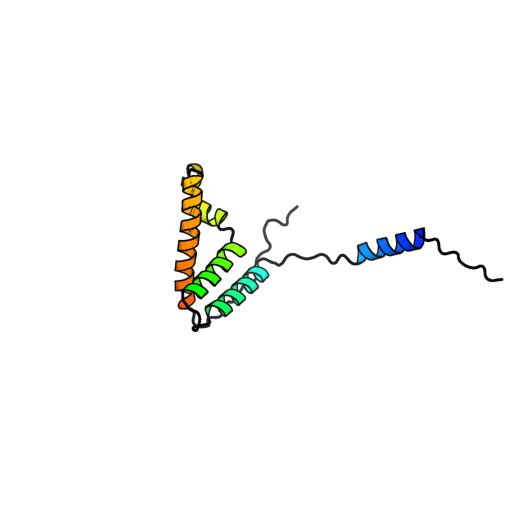 O O . LEU A 1 102 ? 2.485 -5.903 0.961 1.00 94.88 102 LEU A O 1
ATOM 800 N N . THR A 1 103 ? 2.112 -3.935 1.990 1.00 94.62 103 THR A N 1
ATOM 801 C CA . THR A 1 103 ? 3.206 -3.220 1.325 1.00 94.62 103 THR A CA 1
ATOM 802 C C . THR A 1 103 ? 4.538 -3.936 1.537 1.00 94.62 103 THR A C 1
ATOM 804 O O . THR A 1 103 ? 5.238 -4.234 0.570 1.00 94.62 103 THR A O 1
ATOM 807 N N . LYS A 1 104 ? 4.871 -4.274 2.786 1.00 93.69 104 LYS A N 1
ATOM 808 C CA . LYS A 1 104 ? 6.132 -4.949 3.128 1.00 93.69 104 LYS A CA 1
ATOM 809 C C . LYS A 1 104 ? 6.217 -6.352 2.537 1.00 93.69 104 LYS A C 1
ATOM 811 O O . LYS A 1 104 ? 7.231 -6.707 1.936 1.00 93.69 104 LYS A O 1
ATOM 816 N N . VAL A 1 105 ? 5.143 -7.135 2.658 1.00 93.06 105 VAL A N 1
ATOM 817 C CA . VAL A 1 105 ? 5.088 -8.506 2.128 1.00 93.06 105 VAL A CA 1
ATOM 818 C C . VAL A 1 105 ? 5.280 -8.513 0.613 1.00 93.06 105 VAL A C 1
ATOM 820 O O . VAL A 1 105 ? 6.127 -9.250 0.104 1.00 93.06 105 VAL A O 1
ATOM 823 N N . TYR A 1 106 ? 4.547 -7.674 -0.119 1.00 89.25 106 TYR A N 1
ATOM 824 C CA . TYR A 1 106 ? 4.648 -7.642 -1.575 1.00 89.25 106 TYR A CA 1
ATOM 825 C C . TYR A 1 106 ? 5.939 -6.985 -2.065 1.00 89.25 106 TYR A C 1
ATOM 827 O O . TYR A 1 106 ? 6.491 -7.444 -3.062 1.00 89.25 106 TYR A O 1
ATOM 835 N N . ALA A 1 107 ? 6.491 -5.993 -1.358 1.00 89.19 107 ALA A N 1
ATOM 836 C CA . ALA A 1 107 ? 7.806 -5.445 -1.694 1.00 89.19 107 ALA A CA 1
ATOM 837 C C . ALA A 1 107 ? 8.909 -6.506 -1.569 1.00 89.19 107 ALA A C 1
ATOM 839 O O . ALA A 1 107 ? 9.781 -6.586 -2.435 1.00 89.19 107 ALA A O 1
ATOM 840 N N . GLN A 1 108 ? 8.847 -7.358 -0.541 1.00 88.12 108 GLN A N 1
ATOM 841 C CA . GLN A 1 108 ? 9.772 -8.480 -0.372 1.00 88.12 108 GLN A CA 1
ATOM 842 C C . GLN A 1 108 ? 9.543 -9.604 -1.393 1.00 88.12 108 GLN A C 1
ATOM 844 O O . GLN A 1 108 ? 10.499 -10.245 -1.830 1.00 88.12 108 GLN A O 1
ATOM 849 N N . LEU A 1 109 ? 8.295 -9.883 -1.770 1.00 85.31 109 LEU A N 1
ATOM 850 C CA . LEU A 1 109 ? 8.005 -10.890 -2.791 1.00 85.31 109 LEU A CA 1
ATOM 851 C C . LEU A 1 109 ? 8.519 -10.434 -4.162 1.00 85.31 109 LEU A C 1
ATOM 853 O O . LEU A 1 109 ? 9.185 -11.184 -4.867 1.00 85.31 109 LEU A O 1
ATOM 857 N N . LEU A 1 110 ? 8.258 -9.177 -4.514 1.00 80.50 110 LEU A N 1
ATOM 858 C CA . LEU A 1 110 ? 8.603 -8.610 -5.816 1.00 80.50 110 LEU A CA 1
ATOM 859 C C . LEU A 1 110 ? 10.083 -8.217 -5.917 1.00 80.50 110 LEU A C 1
ATOM 861 O O . LEU A 1 110 ? 10.589 -8.060 -7.022 1.00 80.50 110 LEU A O 1
ATOM 865 N N . SER A 1 111 ? 10.817 -8.104 -4.803 1.00 81.19 111 SER A N 1
ATOM 866 C CA . SER A 1 111 ? 12.284 -7.975 -4.841 1.00 81.19 111 SER A CA 1
ATOM 867 C C . SER A 1 111 ? 12.990 -9.252 -5.302 1.00 81.19 111 SER A C 1
ATOM 869 O O . SER A 1 111 ? 14.132 -9.185 -5.751 1.00 81.19 111 SER A O 1
ATOM 871 N N . GLN A 1 112 ? 12.316 -10.401 -5.216 1.00 80.56 112 GLN A N 1
ATOM 872 C CA . GLN A 1 112 ? 12.823 -11.690 -5.692 1.00 80.56 112 GLN A CA 1
ATOM 873 C C . GLN A 1 112 ? 12.510 -11.937 -7.176 1.00 80.56 112 GLN A C 1
ATOM 875 O O . GLN A 1 112 ? 12.967 -12.935 -7.731 1.00 80.56 112 GLN A O 1
ATOM 880 N N . TYR A 1 113 ? 11.756 -11.036 -7.815 1.00 78.06 113 TYR A N 1
ATOM 881 C CA . TYR A 1 113 ? 11.389 -11.125 -9.223 1.00 78.06 113 TYR A CA 1
ATOM 882 C C . TYR A 1 113 ? 12.614 -10.972 -10.131 1.00 78.06 113 TYR A C 1
ATOM 884 O O . TYR A 1 113 ? 13.401 -10.036 -9.976 1.00 78.06 113 TYR A O 1
ATOM 892 N N . ASN A 1 114 ? 12.770 -11.872 -11.101 1.00 72.06 114 ASN A N 1
ATOM 893 C CA . ASN A 1 114 ? 13.966 -11.985 -11.939 1.00 72.06 114 ASN A CA 1
ATOM 894 C C . ASN A 1 114 ? 13.678 -11.886 -13.444 1.00 72.06 114 ASN A C 1
ATOM 896 O O . ASN A 1 114 ? 14.492 -12.326 -14.257 1.00 72.06 114 ASN A O 1
ATOM 900 N N . GLY A 1 115 ? 12.568 -11.253 -13.825 1.00 72.62 115 GLY A N 1
ATOM 901 C CA . GLY A 1 115 ? 12.233 -11.021 -15.232 1.00 72.62 115 GLY A CA 1
ATOM 902 C C . GLY A 1 115 ? 11.370 -12.124 -15.831 1.00 72.62 115 GLY A C 1
ATOM 903 O O . GLY A 1 115 ? 11.434 -12.380 -17.032 1.00 72.62 115 GLY A O 1
ATOM 904 N N . GLU A 1 116 ? 10.555 -12.774 -15.003 1.00 78.75 116 GLU A N 1
ATOM 905 C CA . GLU A 1 116 ? 9.479 -13.639 -15.462 1.00 78.75 116 GLU A CA 1
ATOM 906 C C . GLU A 1 116 ? 8.539 -12.864 -16.418 1.00 78.75 116 GLU A C 1
ATOM 908 O O . GLU A 1 116 ? 8.602 -11.637 -16.555 1.00 78.75 116 GLU A O 1
ATOM 913 N N . THR A 1 117 ? 7.676 -13.569 -17.147 1.00 77.06 117 THR A N 1
ATOM 914 C CA . THR A 1 117 ? 6.720 -12.938 -18.071 1.00 77.06 117 THR A CA 1
ATOM 915 C C . THR A 1 117 ? 5.303 -13.099 -17.541 1.00 77.06 117 THR A C 1
ATOM 917 O O . THR A 1 117 ? 4.929 -14.179 -17.085 1.00 77.06 117 THR A O 1
ATOM 920 N N . LEU A 1 118 ? 4.515 -12.026 -17.618 1.00 82.75 118 LEU A N 1
ATOM 921 C CA . LEU A 1 118 ? 3.090 -12.049 -17.312 1.00 82.75 118 LEU A CA 1
ATOM 922 C C . LEU A 1 118 ? 2.302 -12.371 -18.584 1.00 82.75 118 LEU A C 1
ATOM 924 O O . LEU A 1 118 ? 2.259 -11.563 -19.509 1.00 82.75 118 LEU A O 1
ATOM 928 N N . ASP A 1 119 ? 1.666 -13.539 -18.610 1.00 85.31 119 ASP A N 1
ATOM 929 C CA . ASP A 1 119 ? 0.692 -13.906 -19.639 1.00 85.31 119 ASP A CA 1
ATOM 930 C C . ASP A 1 119 ? -0.726 -13.721 -19.085 1.00 85.31 119 ASP A C 1
ATOM 932 O O . ASP A 1 119 ? -1.129 -14.398 -18.135 1.00 85.31 119 ASP A O 1
ATOM 936 N N . VAL A 1 120 ? -1.479 -12.777 -19.655 1.00 84.00 120 VAL A N 1
ATOM 937 C CA . VAL A 1 120 ? -2.866 -12.509 -19.255 1.00 84.00 120 VAL A CA 1
ATOM 938 C C . VAL A 1 120 ? -3.794 -13.204 -20.240 1.00 84.00 120 VAL A C 1
ATOM 940 O O . VAL A 1 120 ? -3.776 -12.931 -21.439 1.00 84.00 120 VAL A O 1
ATOM 943 N N . ARG A 1 121 ? -4.635 -14.101 -19.733 1.00 84.69 121 AR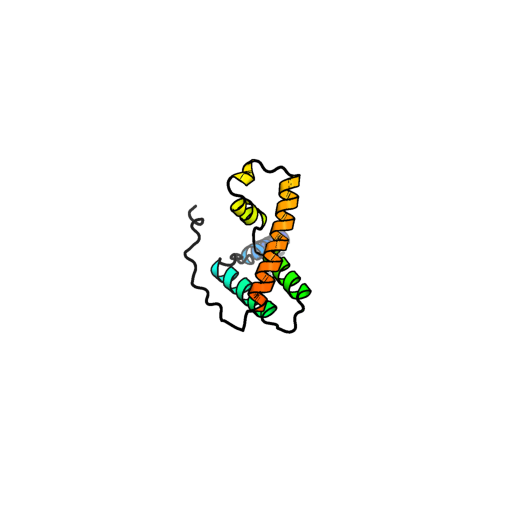G A N 1
ATOM 944 C CA . ARG A 1 121 ? -5.655 -14.775 -20.542 1.00 84.69 121 ARG A CA 1
ATOM 945 C C . ARG A 1 121 ? -6.914 -13.922 -20.622 1.00 84.69 121 ARG A C 1
ATOM 947 O O . ARG A 1 121 ? -7.196 -13.151 -19.706 1.00 84.69 121 ARG A O 1
ATOM 954 N N . ASP A 1 122 ? -7.661 -14.079 -21.707 1.00 80.19 122 ASP A N 1
ATOM 955 C CA . ASP A 1 122 ? -8.875 -13.300 -21.936 1.00 80.19 122 ASP A CA 1
ATOM 956 C C . ASP A 1 122 ? -9.907 -13.528 -20.828 1.00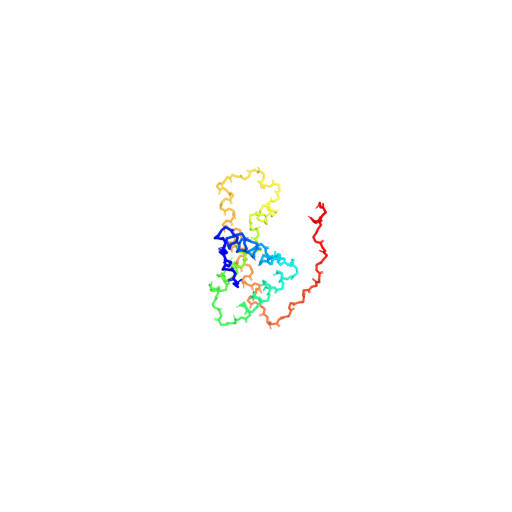 80.19 122 ASP A C 1
ATOM 958 O O . ASP A 1 122 ? -10.160 -14.657 -20.394 1.00 80.19 122 ASP A O 1
ATOM 962 N N . GLY A 1 123 ? -10.502 -12.429 -20.367 1.00 66.50 123 GLY A N 1
ATOM 963 C CA . GLY A 1 123 ? -11.561 -12.462 -19.372 1.00 66.50 123 GLY A CA 1
ATOM 964 C C . GLY A 1 123 ? -12.881 -12.913 -19.992 1.00 66.50 123 GLY A C 1
ATOM 965 O O . GLY A 1 123 ? -13.295 -12.424 -21.042 1.00 66.50 123 GLY A O 1
ATOM 966 N N . THR A 1 124 ? -13.598 -13.813 -19.320 1.00 69.81 124 THR A N 1
ATOM 967 C CA . THR A 1 124 ? -15.028 -14.003 -19.596 1.00 69.81 124 THR A CA 1
ATOM 968 C C . THR A 1 124 ? -15.770 -12.704 -19.286 1.00 69.81 124 THR A C 1
ATOM 970 O O . THR A 1 124 ? -15.455 -12.052 -18.289 1.00 69.81 124 THR A O 1
ATOM 973 N N . LYS A 1 125 ? -16.750 -12.325 -20.123 1.00 61.03 125 LYS A N 1
ATOM 974 C CA . LYS A 1 125 ? -17.563 -11.110 -19.933 1.00 61.03 125 LYS A CA 1
ATOM 975 C C . LYS A 1 125 ? -18.007 -10.972 -18.475 1.00 61.03 125 LYS A C 1
ATOM 977 O O . LYS A 1 125 ? -18.477 -11.938 -17.875 1.00 61.03 125 LYS A O 1
ATOM 982 N N . ALA A 1 126 ? -17.868 -9.766 -17.926 1.00 60.84 126 ALA A N 1
ATOM 983 C CA . ALA A 1 126 ? -18.363 -9.456 -16.595 1.00 60.84 126 ALA A CA 1
ATOM 984 C C . ALA A 1 126 ? -19.868 -9.759 -16.531 1.00 60.84 126 ALA A C 1
ATOM 986 O O . ALA A 1 126 ? -20.630 -9.284 -17.371 1.00 60.84 126 ALA A O 1
ATOM 987 N N . ALA A 1 127 ? -20.298 -10.516 -15.521 1.00 58.44 127 ALA A N 1
ATOM 988 C CA . ALA A 1 127 ? -21.690 -10.940 -15.330 1.00 58.44 127 ALA A CA 1
ATOM 989 C C . ALA A 1 127 ? -22.687 -9.782 -15.070 1.00 58.44 127 ALA A C 1
ATOM 991 O O . ALA A 1 127 ? -23.848 -10.027 -14.773 1.00 58.44 127 ALA A O 1
ATOM 992 N N . GLY A 1 128 ? -22.244 -8.524 -15.153 1.00 57.44 128 GLY A N 1
ATOM 993 C CA . GLY A 1 128 ? -23.038 -7.328 -14.865 1.00 57.44 128 GLY A CA 1
ATOM 994 C C . GLY A 1 128 ? -23.594 -6.596 -16.088 1.00 57.44 128 GLY A C 1
ATOM 995 O O . GLY A 1 128 ? -24.085 -5.488 -15.922 1.00 57.44 128 GLY A O 1
ATOM 996 N N . SER A 1 129 ? -23.494 -7.149 -17.305 1.00 44.50 129 SER A N 1
ATOM 997 C CA . SER A 1 129 ? -23.981 -6.483 -18.528 1.00 44.50 129 SER A CA 1
ATOM 998 C C . SER A 1 129 ? -25.360 -6.955 -19.014 1.00 44.50 129 SER A C 1
ATOM 1000 O O . SER A 1 129 ? -25.678 -6.760 -20.184 1.00 44.50 129 SER A O 1
ATOM 1002 N N . GLU A 1 130 ? -26.158 -7.608 -18.168 1.00 42.66 130 GLU A N 1
ATOM 1003 C CA . GLU A 1 130 ? -27.555 -7.941 -18.475 1.00 42.66 130 GLU A CA 1
ATOM 1004 C C . GLU A 1 130 ? -28.499 -6.983 -17.740 1.00 42.66 130 GLU A C 1
ATOM 1006 O O . GLU A 1 130 ? -29.032 -7.318 -16.686 1.00 42.66 130 GLU A O 1
ATOM 1011 N N . THR A 1 131 ? -28.698 -5.789 -18.303 1.00 39.44 131 THR A N 1
ATOM 1012 C CA . THR A 1 131 ? -29.932 -4.992 -18.164 1.00 39.44 131 THR A CA 1
ATOM 1013 C C . THR A 1 131 ? -30.133 -4.149 -19.408 1.00 39.44 131 THR A C 1
ATOM 1015 O O . THR A 1 131 ? -29.161 -3.445 -19.770 1.00 39.44 131 THR A O 1
#

pLDDT: mean 79.92, std 15.59, range [39.44, 97.69]